Protein AF-A0A7Y2JMH1-F1 (afdb_monomer)

Mean predicted aligned error: 7.92 Å

pLDDT: mean 88.47, std 7.22, range [50.5, 95.81]

Radius of gyration: 20.97 Å; Cα contacts (8 Å, |Δi|>4): 16; chains: 1; bounding box: 47×31×55 Å

Solvent-accessible surface area (backbone atoms only — not comparable to full-atom values): 4749 Å² total; per-residue (Å²): 141,77,84,51,72,69,56,52,52,54,50,52,50,52,52,51,55,54,68,70,48,88,47,74,65,55,54,54,43,51,53,30,32,74,75,51,36,67,83,51,22,51,63,53,54,50,53,49,56,52,46,67,57,47,50,59,52,50,49,57,58,48,49,53,54,56,53,56,55,48,54,56,51,53,51,52,51,52,55,61,73,75,107

Foldseek 3Di:
DDDDPVRVVVVVVVVVVVVVPDDPLNVVLVVQCVPPNPVRRVVSVVVVVVCVVVVVVCVVVVVVVVVVVVVVVVVVVVVVVVD

Sequence (83 aa):
MTISTPDALLYAGALLILFLTPGPVWVALTARALSGGFNAAWPLALGVVVGDVLWPLLAILGVTWIVSTFAGFMTALRWVACL

Structure (mmCIF, N/CA/C/O backbone):
data_AF-A0A7Y2JMH1-F1
#
_entry.id   AF-A0A7Y2JMH1-F1
#
loop_
_atom_site.group_PDB
_atom_site.id
_atom_site.type_symbol
_atom_site.label_atom_id
_atom_site.label_alt_id
_atom_site.label_comp_id
_atom_site.label_asym_id
_atom_site.label_entity_id
_atom_site.label_seq_id
_atom_site.pdbx_PDB_ins_code
_atom_site.Cartn_x
_atom_site.Cartn_y
_atom_site.Cartn_z
_atom_site.occupancy
_atom_site.B_iso_or_equiv
_atom_site.auth_seq_id
_atom_site.auth_comp_id
_atom_site.auth_asym_id
_atom_site.auth_atom_id
_atom_site.pdbx_PDB_model_num
ATOM 1 N N . MET A 1 1 ? 4.875 -3.964 -21.892 1.00 50.50 1 MET A N 1
ATOM 2 C CA . MET A 1 1 ? 5.148 -4.640 -20.609 1.00 50.50 1 MET A CA 1
ATOM 3 C C . MET A 1 1 ? 3.815 -5.012 -19.991 1.00 50.50 1 MET A C 1
ATOM 5 O O . MET A 1 1 ? 3.138 -4.141 -19.468 1.00 50.50 1 MET A O 1
ATOM 9 N N . THR A 1 2 ? 3.394 -6.263 -20.136 1.00 74.88 2 THR A N 1
ATOM 10 C CA . THR A 1 2 ? 2.181 -6.791 -19.497 1.00 74.88 2 THR A CA 1
ATOM 11 C C . THR A 1 2 ? 2.614 -7.935 -18.598 1.00 74.88 2 THR A C 1
ATOM 13 O O . THR A 1 2 ? 3.379 -8.788 -19.044 1.00 74.88 2 THR A O 1
ATOM 16 N N . ILE A 1 3 ? 2.180 -7.925 -17.341 1.00 85.06 3 ILE A N 1
ATOM 17 C CA . ILE A 1 3 ? 2.501 -8.995 -16.393 1.00 85.06 3 ILE A CA 1
ATOM 18 C C . ILE A 1 3 ? 1.767 -10.272 -16.816 1.00 85.06 3 ILE A C 1
ATOM 20 O O . ILE A 1 3 ? 0.610 -10.193 -17.242 1.00 85.06 3 ILE A O 1
ATOM 24 N N . SER A 1 4 ? 2.415 -11.435 -16.726 1.00 92.88 4 SER A N 1
ATOM 25 C CA . SER A 1 4 ? 1.719 -12.705 -16.946 1.00 92.88 4 SER A CA 1
ATOM 26 C C . SER A 1 4 ? 0.926 -13.100 -15.690 1.00 92.88 4 SER A C 1
ATOM 28 O O . SER A 1 4 ? 1.224 -12.651 -14.581 1.00 92.88 4 SER A O 1
ATOM 30 N N . THR A 1 5 ? -0.113 -13.927 -15.836 1.00 92.75 5 THR A N 1
ATOM 31 C CA . THR A 1 5 ? -0.924 -14.384 -14.692 1.00 92.75 5 THR A CA 1
ATOM 32 C C . THR A 1 5 ? -0.092 -15.072 -13.595 1.00 92.75 5 THR A C 1
ATOM 34 O O . THR A 1 5 ? -0.328 -14.775 -12.423 1.00 92.75 5 THR A O 1
ATOM 37 N N . PRO A 1 6 ? 0.904 -15.928 -13.914 1.00 94.38 6 PRO A N 1
ATOM 38 C CA . PRO A 1 6 ? 1.815 -16.474 -12.907 1.00 94.38 6 PRO A CA 1
ATOM 39 C C . PRO A 1 6 ? 2.602 -15.399 -12.148 1.00 94.38 6 PRO A C 1
ATOM 41 O O . PRO A 1 6 ? 2.694 -15.471 -10.925 1.00 94.38 6 PRO 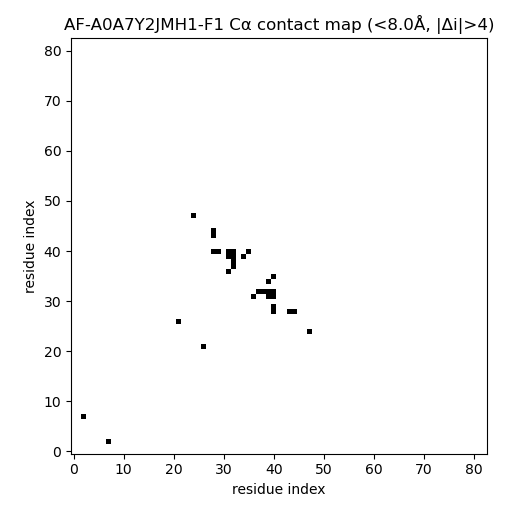A O 1
ATOM 44 N N . ASP A 1 7 ? 3.110 -14.377 -12.844 1.00 92.81 7 ASP A N 1
ATOM 45 C CA . ASP A 1 7 ? 3.860 -13.283 -12.211 1.00 92.81 7 ASP A CA 1
ATOM 46 C C . ASP A 1 7 ? 2.977 -12.507 -11.227 1.00 92.81 7 ASP A C 1
ATOM 48 O O . ASP A 1 7 ? 3.403 -12.179 -10.118 1.00 92.81 7 ASP A O 1
ATOM 52 N N . ALA A 1 8 ? 1.719 -12.261 -11.607 1.00 91.56 8 ALA A N 1
ATOM 53 C CA . ALA A 1 8 ? 0.741 -11.598 -10.750 1.00 91.56 8 ALA A CA 1
ATOM 54 C C . ALA A 1 8 ? 0.438 -12.414 -9.482 1.00 91.56 8 ALA A C 1
ATOM 56 O O . ALA A 1 8 ? 0.349 -11.848 -8.392 1.00 91.56 8 ALA A O 1
ATOM 57 N N . LEU A 1 9 ? 0.313 -13.740 -9.609 1.00 94.81 9 LEU A N 1
ATOM 58 C CA . LEU A 1 9 ? 0.079 -14.639 -8.476 1.00 94.81 9 LEU A CA 1
ATOM 59 C C . LEU A 1 9 ? 1.284 -14.703 -7.534 1.00 94.81 9 LEU A C 1
ATOM 61 O O . LEU A 1 9 ? 1.104 -14.637 -6.319 1.00 94.81 9 LEU A O 1
ATOM 65 N N . LEU A 1 10 ? 2.502 -14.788 -8.076 1.00 95.06 10 LEU A N 1
ATOM 66 C CA . LEU A 1 10 ? 3.729 -14.756 -7.277 1.00 95.06 10 LEU A CA 1
ATOM 67 C C . LEU A 1 10 ? 3.860 -13.433 -6.515 1.00 95.06 10 LEU A C 1
ATOM 69 O O . LEU A 1 10 ? 4.171 -13.436 -5.324 1.00 95.06 10 LEU A O 1
ATOM 73 N N . TYR A 1 11 ? 3.563 -12.312 -7.175 1.00 91.12 11 TYR A N 1
ATOM 74 C CA . TYR A 1 11 ? 3.568 -10.996 -6.545 1.00 91.12 11 TYR A CA 1
ATOM 75 C C . TYR A 1 11 ? 2.514 -10.877 -5.433 1.00 91.12 11 TYR A C 1
ATOM 77 O O . TYR A 1 11 ? 2.838 -10.463 -4.320 1.00 91.12 11 TYR A O 1
ATOM 85 N N . ALA A 1 12 ? 1.273 -11.299 -5.692 1.00 92.06 12 ALA A N 1
ATOM 86 C CA . ALA A 1 12 ? 0.212 -11.305 -4.684 1.00 92.06 12 ALA A CA 1
ATOM 87 C C . ALA A 1 12 ? 0.560 -12.207 -3.486 1.00 92.06 12 ALA A C 1
ATOM 89 O O . ALA A 1 12 ? 0.339 -11.823 -2.337 1.00 92.06 12 ALA A O 1
ATOM 90 N N . GLY A 1 13 ? 1.161 -13.375 -3.738 1.00 95.00 13 GLY A N 1
ATOM 91 C CA . GLY A 1 13 ? 1.662 -14.266 -2.692 1.00 95.00 13 GLY A CA 1
ATOM 92 C C . GLY A 1 13 ? 2.759 -13.618 -1.843 1.00 95.00 13 GLY A C 1
ATOM 93 O O . GLY A 1 13 ? 2.712 -13.695 -0.616 1.00 95.00 13 GLY A O 1
ATOM 94 N N . ALA A 1 14 ? 3.705 -12.916 -2.470 1.00 93.19 14 ALA A N 1
ATOM 95 C CA . ALA A 1 14 ? 4.744 -12.175 -1.757 1.00 93.19 14 ALA A CA 1
ATOM 96 C C . ALA A 1 14 ? 4.159 -11.052 -0.882 1.00 93.19 14 ALA A C 1
ATOM 98 O O . ALA A 1 14 ? 4.567 -10.906 0.271 1.00 93.19 14 ALA A O 1
ATOM 99 N N . LEU A 1 15 ? 3.168 -10.306 -1.386 1.00 90.06 15 LEU A N 1
ATOM 100 C CA . LEU A 1 15 ? 2.458 -9.290 -0.600 1.00 90.06 15 LEU A CA 1
ATOM 101 C C . LEU A 1 15 ? 1.709 -9.893 0.593 1.00 90.06 15 LEU A C 1
ATOM 103 O O . LEU A 1 15 ? 1.704 -9.306 1.672 1.00 90.06 15 LEU A O 1
ATOM 107 N N . LEU A 1 16 ? 1.112 -11.075 0.430 1.00 90.62 16 LEU A N 1
ATOM 108 C CA . LEU A 1 16 ? 0.446 -11.776 1.525 1.00 90.62 16 LEU A CA 1
ATOM 109 C C . LEU A 1 16 ? 1.440 -12.197 2.617 1.00 90.62 16 LEU A C 1
ATOM 111 O O . LEU A 1 16 ? 1.176 -11.990 3.799 1.00 90.62 16 LEU A O 1
ATOM 115 N N . ILE A 1 17 ? 2.604 -12.729 2.239 1.00 93.56 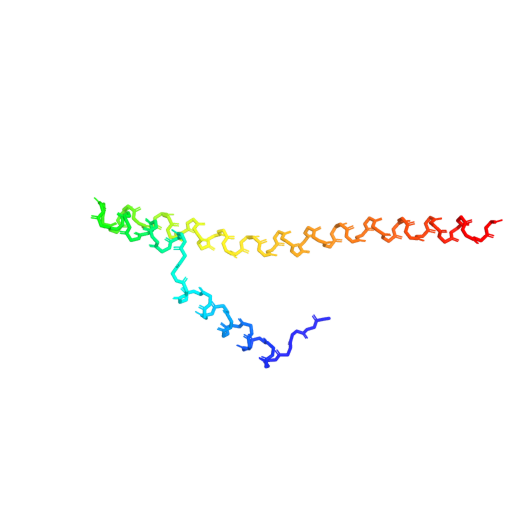17 ILE A N 1
ATOM 116 C CA . ILE A 1 17 ? 3.672 -13.067 3.195 1.00 93.56 17 ILE A CA 1
ATOM 117 C C . ILE A 1 17 ? 4.173 -11.806 3.915 1.00 93.56 17 ILE A C 1
ATOM 119 O O . ILE A 1 17 ? 4.353 -11.816 5.135 1.00 93.56 17 ILE A O 1
ATOM 123 N N . LEU A 1 18 ? 4.355 -10.706 3.181 1.00 89.12 18 LEU A N 1
ATOM 124 C CA . LEU A 1 18 ? 4.739 -9.418 3.757 1.00 89.12 18 LEU A CA 1
ATOM 125 C C . LEU A 1 18 ? 3.699 -8.932 4.775 1.00 89.12 18 LEU A C 1
ATOM 127 O O . LEU A 1 18 ? 4.071 -8.526 5.872 1.00 89.12 18 LEU A O 1
ATOM 131 N N . PHE A 1 19 ? 2.410 -9.031 4.448 1.00 86.19 19 PHE A N 1
ATOM 132 C CA . PHE A 1 19 ? 1.319 -8.660 5.351 1.00 86.19 19 PHE A CA 1
ATOM 133 C C . PHE A 1 19 ? 1.304 -9.492 6.642 1.00 86.19 19 PHE A 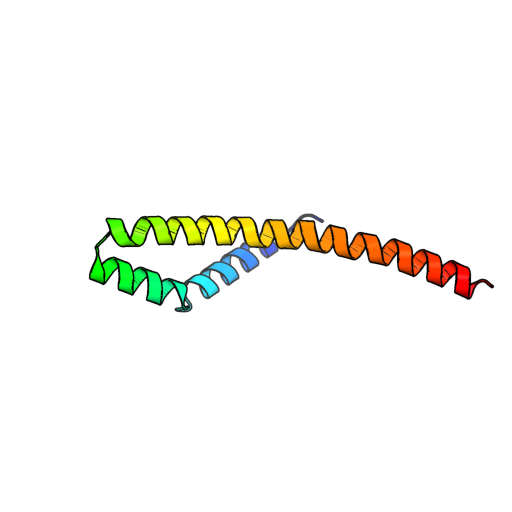C 1
ATOM 135 O O . PHE A 1 19 ? 1.031 -8.953 7.717 1.00 86.19 19 PHE A O 1
ATOM 142 N N . LEU A 1 20 ? 1.610 -10.790 6.545 1.00 89.56 20 LEU A N 1
ATOM 143 C CA . LEU A 1 20 ? 1.702 -11.692 7.698 1.00 89.56 20 LEU A CA 1
ATOM 144 C C . LEU A 1 20 ? 2.914 -11.407 8.592 1.00 89.56 20 LEU A C 1
ATOM 146 O O . LEU A 1 20 ? 2.931 -11.835 9.745 1.00 89.56 20 LEU A O 1
ATOM 150 N N . THR A 1 21 ? 3.926 -10.704 8.084 1.00 92.00 21 THR A N 1
ATOM 151 C CA . THR A 1 21 ? 5.121 -10.372 8.858 1.00 92.00 21 THR A CA 1
ATOM 152 C C . THR A 1 21 ? 4.802 -9.180 9.769 1.00 92.00 21 THR A C 1
ATOM 154 O O . THR A 1 21 ? 4.548 -8.083 9.264 1.00 92.00 21 THR A O 1
ATOM 157 N N . PRO A 1 22 ? 4.786 -9.348 11.108 1.00 86.56 22 PRO A N 1
ATOM 158 C CA .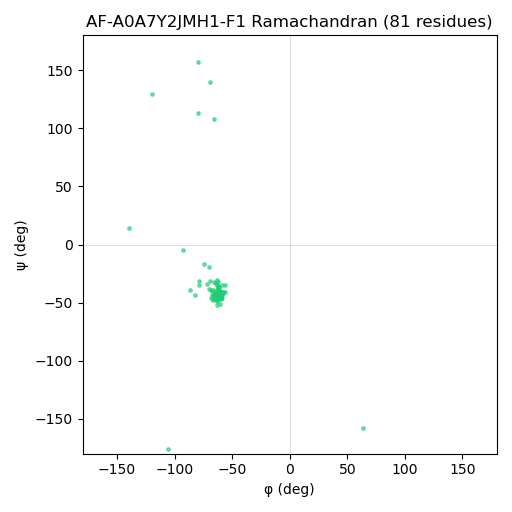 PRO A 1 22 ? 4.344 -8.295 12.014 1.00 86.56 22 PRO A CA 1
ATOM 159 C C . PRO A 1 22 ? 5.311 -7.107 11.966 1.00 86.56 22 PRO A C 1
ATOM 161 O O . PRO A 1 22 ? 6.438 -7.173 12.453 1.00 86.56 22 PRO A O 1
ATOM 164 N N . GLY A 1 23 ? 4.853 -6.014 11.355 1.00 89.69 23 GLY A N 1
ATOM 165 C CA . GLY A 1 23 ? 5.598 -4.766 11.215 1.00 89.69 23 GLY A CA 1
ATOM 166 C C . GLY A 1 23 ? 5.110 -3.646 12.147 1.00 89.69 23 GLY A C 1
ATOM 167 O O . GLY A 1 23 ? 4.179 -3.832 12.934 1.00 89.69 23 GLY A O 1
ATOM 168 N N . PRO A 1 24 ? 5.677 -2.432 12.025 1.00 91.69 24 PRO A N 1
ATOM 169 C CA . PRO A 1 24 ? 5.306 -1.277 12.851 1.00 91.69 24 PRO A CA 1
ATOM 170 C C . PRO A 1 24 ? 3.812 -0.920 12.790 1.00 91.69 24 PRO A C 1
ATOM 172 O O . PRO A 1 24 ? 3.220 -0.517 13.790 1.00 91.69 24 PRO A O 1
ATOM 175 N N . VAL A 1 25 ? 3.183 -1.110 11.625 1.00 91.62 25 VAL A N 1
ATOM 176 C CA . VAL A 1 25 ? 1.758 -0.823 11.404 1.00 91.62 25 VAL A CA 1
ATOM 177 C C . VAL A 1 25 ? 0.856 -1.739 12.233 1.00 91.62 25 VAL A C 1
ATOM 179 O O . VAL A 1 25 ? -0.098 -1.261 12.847 1.00 91.62 25 VAL A O 1
ATOM 182 N N . TRP A 1 26 ? 1.182 -3.034 12.310 1.00 91.94 26 TRP A N 1
ATOM 183 C CA . TRP A 1 26 ? 0.462 -3.999 13.146 1.00 91.94 26 TRP A CA 1
ATOM 184 C C . TRP A 1 26 ? 0.484 -3.573 14.612 1.00 91.94 26 TRP A C 1
ATOM 186 O O . TRP A 1 26 ? -0.558 -3.550 15.270 1.00 91.94 26 TRP A O 1
ATOM 196 N N . VAL A 1 27 ? 1.658 -3.177 15.109 1.00 93.56 27 VAL A N 1
ATOM 197 C CA . VAL A 1 27 ? 1.829 -2.715 16.493 1.00 93.56 27 VAL A CA 1
ATOM 198 C C . VAL A 1 27 ? 0.998 -1.456 16.749 1.00 93.56 27 VAL A C 1
ATOM 200 O O . VAL A 1 27 ? 0.260 -1.398 17.732 1.00 93.56 27 VAL A O 1
ATOM 203 N N . ALA A 1 28 ? 1.046 -0.477 15.843 1.00 93.56 28 ALA A N 1
ATOM 204 C CA . ALA A 1 28 ? 0.305 0.775 15.979 1.00 93.56 28 ALA A CA 1
ATOM 205 C C . ALA A 1 28 ? -1.222 0.579 15.954 1.00 93.56 28 ALA A C 1
ATOM 207 O O . ALA A 1 28 ? -1.937 1.178 16.763 1.00 93.56 28 ALA A O 1
ATOM 208 N N . LEU A 1 29 ? -1.728 -0.268 15.051 1.00 93.81 29 LEU A N 1
ATOM 209 C CA . LEU A 1 29 ? -3.154 -0.593 14.966 1.00 93.81 29 LEU A CA 1
ATOM 210 C C . LEU A 1 29 ? -3.631 -1.356 16.197 1.00 93.81 29 LEU A C 1
ATOM 212 O O . LEU A 1 29 ? -4.664 -1.002 16.761 1.00 93.81 29 LEU A O 1
ATOM 216 N N . THR A 1 30 ? -2.859 -2.349 16.642 1.00 93.50 30 THR A N 1
ATOM 217 C CA . THR A 1 30 ? -3.186 -3.136 17.837 1.00 93.50 30 THR A CA 1
ATOM 218 C C . THR A 1 30 ? -3.216 -2.241 19.072 1.00 93.50 30 THR A C 1
ATOM 220 O O . THR A 1 30 ? -4.196 -2.255 19.812 1.00 93.50 30 THR A O 1
ATOM 223 N N . ALA A 1 31 ? -2.208 -1.383 19.259 1.00 95.00 31 ALA A N 1
ATOM 224 C CA . ALA A 1 31 ? -2.170 -0.437 20.371 1.00 95.00 31 ALA A CA 1
ATOM 225 C C . ALA A 1 31 ? -3.378 0.518 20.358 1.00 95.00 31 ALA A C 1
ATOM 227 O O . ALA A 1 31 ? -4.053 0.671 21.375 1.00 95.00 31 ALA A O 1
ATOM 228 N N . ARG A 1 32 ? -3.716 1.112 19.203 1.00 94.25 32 ARG A N 1
ATOM 229 C CA . ARG A 1 32 ? -4.880 2.016 19.091 1.00 94.25 32 ARG A CA 1
ATOM 230 C C . ARG A 1 32 ? -6.210 1.301 19.295 1.00 94.25 32 ARG A C 1
ATOM 232 O O . ARG A 1 32 ? -7.094 1.869 19.934 1.00 94.25 32 ARG A O 1
ATOM 239 N N . ALA A 1 33 ? -6.351 0.081 18.785 1.00 94.19 33 ALA A N 1
ATOM 240 C CA . ALA A 1 33 ? -7.547 -0.727 18.988 1.00 94.19 33 ALA A CA 1
ATOM 241 C C . ALA A 1 33 ? -7.738 -1.081 20.470 1.00 94.19 33 ALA A C 1
ATOM 243 O O . ALA A 1 33 ? -8.855 -0.998 20.974 1.00 94.19 33 ALA A O 1
ATOM 244 N N . LEU A 1 34 ? -6.654 -1.405 21.180 1.00 95.38 34 LEU A N 1
ATOM 245 C CA . LEU A 1 34 ? -6.693 -1.685 22.615 1.00 95.38 34 LEU A CA 1
ATOM 246 C C . LEU A 1 34 ? -7.007 -0.432 23.448 1.00 95.38 34 LEU A C 1
ATOM 248 O O . LEU A 1 34 ? -7.761 -0.523 24.411 1.00 95.38 34 LEU A O 1
ATOM 252 N N . SER A 1 35 ? -6.466 0.738 23.087 1.00 92.19 35 SER A N 1
ATOM 253 C CA . SER A 1 35 ? -6.683 1.976 23.853 1.00 92.19 35 SER A CA 1
ATOM 254 C C . SER A 1 35 ? -8.033 2.652 23.600 1.00 92.19 35 SER A C 1
ATOM 256 O O . SER A 1 35 ? -8.574 3.270 24.511 1.00 92.19 35 SER A O 1
ATOM 258 N N . GLY A 1 36 ? -8.565 2.593 22.376 1.00 88.50 36 GLY A N 1
ATOM 259 C CA . GLY A 1 36 ? -9.746 3.377 21.984 1.00 88.50 36 GLY A CA 1
ATOM 260 C C . GLY A 1 36 ? -10.756 2.629 21.116 1.00 88.50 36 GLY A C 1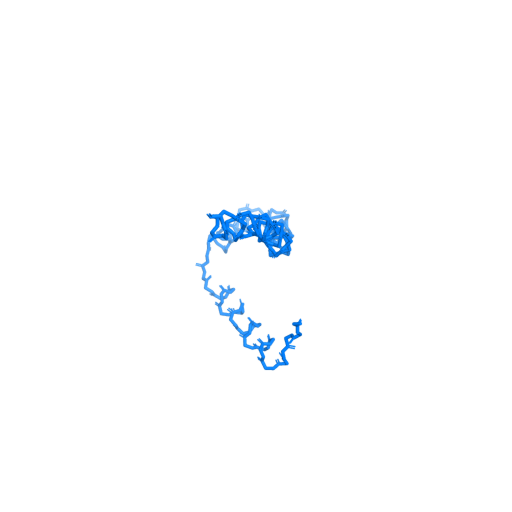
ATOM 261 O O . GLY A 1 36 ? -11.623 3.255 20.500 1.00 88.50 36 GLY A O 1
ATOM 262 N N . GLY A 1 37 ? -10.647 1.301 21.038 1.00 92.44 37 GLY A N 1
ATOM 263 C CA . GLY A 1 37 ? -11.538 0.458 20.249 1.00 92.44 37 GLY A CA 1
ATOM 264 C C . GLY A 1 37 ? -11.455 0.729 18.745 1.00 92.44 37 GLY A C 1
ATOM 265 O O . GLY A 1 37 ? -10.482 1.274 18.218 1.00 92.44 37 GLY A O 1
ATOM 266 N N . PHE A 1 38 ? -12.521 0.360 18.034 1.00 89.19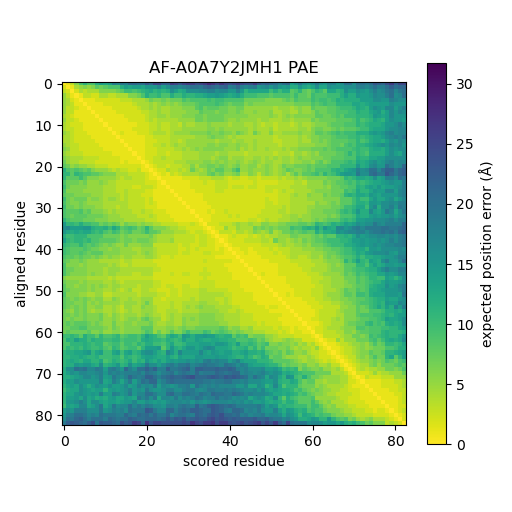 38 PHE A N 1
ATOM 267 C CA . PHE A 1 38 ? -12.591 0.497 16.578 1.00 89.19 38 PHE A CA 1
ATOM 268 C C . PHE A 1 38 ? -12.480 1.957 16.115 1.00 89.19 38 PHE A C 1
ATOM 270 O O . PHE A 1 38 ? -11.753 2.240 15.166 1.00 89.19 38 PHE A O 1
ATOM 277 N N . ASN A 1 39 ? -13.129 2.889 16.824 1.00 91.62 39 ASN A N 1
ATOM 278 C CA . ASN A 1 39 ? -13.143 4.318 16.487 1.00 91.62 39 ASN A CA 1
ATOM 27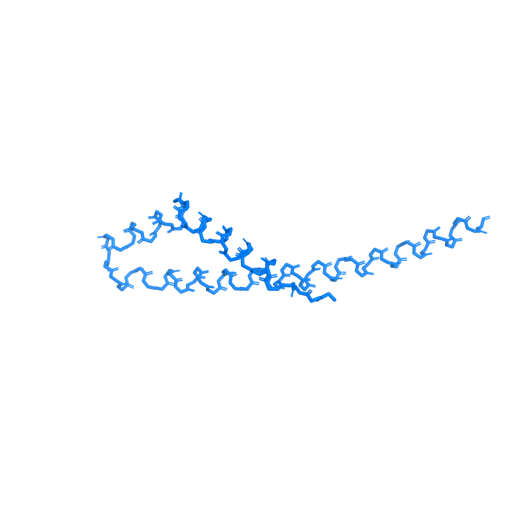9 C C . ASN A 1 39 ? -11.740 4.938 16.448 1.00 91.62 39 ASN A C 1
ATOM 281 O O . ASN A 1 39 ? -11.464 5.788 15.604 1.00 91.62 39 ASN A O 1
ATOM 285 N N . ALA A 1 40 ? -10.839 4.484 17.321 1.00 89.25 40 ALA A N 1
ATOM 286 C CA . ALA A 1 40 ? -9.455 4.936 17.318 1.00 89.25 40 ALA A CA 1
ATOM 287 C C . ALA A 1 40 ? -8.609 4.256 16.232 1.00 89.25 40 ALA A C 1
ATOM 289 O O . ALA A 1 40 ? -7.673 4.880 15.728 1.00 89.25 40 ALA A O 1
ATOM 290 N N . ALA A 1 41 ? -8.903 3.006 15.868 1.00 92.81 41 ALA A N 1
ATOM 291 C CA . ALA A 1 41 ? -8.095 2.217 14.937 1.00 92.81 41 ALA A CA 1
ATOM 292 C C . ALA A 1 41 ? -8.453 2.438 13.455 1.00 92.81 41 ALA A C 1
ATOM 294 O O . ALA A 1 41 ? -7.550 2.524 12.621 1.00 92.81 41 ALA A O 1
ATOM 295 N N . TRP A 1 42 ? -9.738 2.579 13.109 1.00 93.44 42 TRP A N 1
ATOM 296 C CA . TRP A 1 42 ? -10.175 2.634 11.705 1.00 93.44 42 TRP A CA 1
ATOM 297 C C . TRP A 1 42 ? -9.601 3.808 10.888 1.00 93.44 42 TRP A C 1
ATOM 299 O O . TRP A 1 42 ? -9.244 3.572 9.732 1.00 93.44 42 TRP A O 1
ATOM 309 N N . PRO A 1 43 ? -9.397 5.034 11.429 1.00 94.62 43 PRO A N 1
ATOM 310 C CA . PRO A 1 43 ? -8.820 6.118 10.639 1.00 94.62 43 PRO A CA 1
ATOM 311 C C . PRO A 1 43 ? -7.345 5.849 10.318 1.00 94.62 43 PRO A C 1
ATOM 313 O O . PRO A 1 43 ? -6.867 6.235 9.255 1.00 94.62 43 PRO A O 1
ATOM 316 N N . LEU A 1 44 ? -6.623 5.156 11.215 1.00 93.00 44 LEU A N 1
ATOM 317 C CA . LEU A 1 44 ? -5.246 4.729 10.948 1.00 93.00 44 LEU A CA 1
ATOM 318 C C . LEU A 1 44 ? -5.211 3.691 9.838 1.00 93.00 44 LEU A C 1
ATOM 320 O O . LEU A 1 44 ? -4.406 3.816 8.923 1.00 93.00 44 LEU A O 1
ATOM 324 N N . ALA A 1 45 ? -6.083 2.685 9.926 1.00 93.62 45 ALA A N 1
ATOM 325 C CA . ALA A 1 45 ? -6.150 1.620 8.936 1.00 93.62 45 ALA A CA 1
ATOM 326 C C . ALA A 1 45 ? -6.430 2.191 7.540 1.00 93.62 45 ALA A C 1
ATOM 328 O O . ALA A 1 45 ? -5.753 1.824 6.585 1.00 93.62 45 ALA A O 1
ATOM 329 N N . LEU A 1 46 ? -7.351 3.154 7.428 1.00 95.25 46 LEU A N 1
ATOM 330 C CA . LEU A 1 46 ? -7.595 3.842 6.160 1.00 95.25 46 LEU A CA 1
ATOM 331 C C . LEU A 1 46 ? -6.386 4.634 5.669 1.00 95.25 46 LEU A C 1
ATOM 333 O O . LEU A 1 46 ? -6.056 4.548 4.490 1.00 95.25 46 LEU A O 1
ATOM 337 N N . GLY A 1 47 ? -5.710 5.376 6.551 1.00 94.94 47 GLY A N 1
ATOM 338 C CA . GLY A 1 47 ? -4.497 6.107 6.181 1.00 94.94 47 GLY A CA 1
ATOM 339 C C . GLY A 1 47 ? -3.403 5.187 5.632 1.00 94.94 47 GLY A C 1
ATOM 340 O O . GLY A 1 47 ? -2.774 5.516 4.629 1.00 94.94 47 GLY A O 1
ATOM 341 N N . VAL A 1 48 ? -3.227 4.012 6.244 1.00 93.81 48 VAL A N 1
ATOM 342 C CA . VAL A 1 48 ? -2.287 2.981 5.783 1.00 93.81 48 VAL A CA 1
ATOM 343 C C . VAL A 1 48 ? -2.685 2.462 4.405 1.00 93.81 48 VAL A C 1
ATOM 345 O O . VAL A 1 48 ? -1.866 2.513 3.499 1.00 93.81 48 VAL A O 1
ATOM 348 N N . VAL A 1 49 ? -3.940 2.039 4.217 1.00 92.50 49 VAL A N 1
ATOM 349 C CA . VAL A 1 49 ? -4.415 1.499 2.929 1.00 92.50 49 VAL A CA 1
ATOM 350 C C . VAL A 1 49 ? -4.250 2.521 1.803 1.00 92.50 49 VAL A C 1
ATOM 352 O O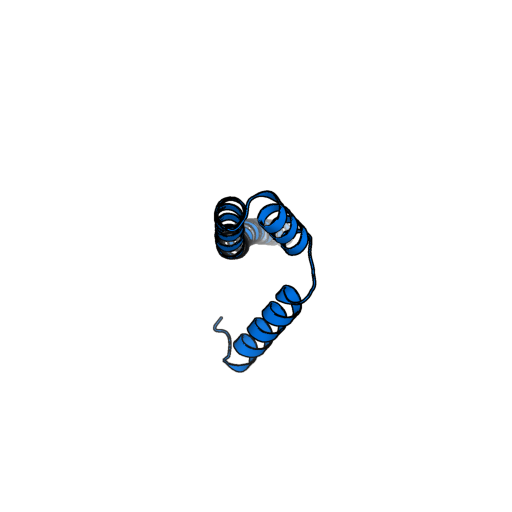 . VAL A 1 49 ? -3.797 2.181 0.712 1.00 92.50 49 VAL A O 1
ATOM 355 N N . VAL A 1 50 ? -4.585 3.787 2.061 1.00 95.81 50 VAL A N 1
ATOM 356 C CA . VAL A 1 50 ? -4.389 4.866 1.085 1.00 95.81 50 VAL A CA 1
ATOM 357 C C . VAL A 1 50 ? -2.900 5.057 0.781 1.00 95.81 50 VAL A C 1
ATOM 359 O O . VAL A 1 50 ? -2.532 5.180 -0.386 1.00 95.81 50 VAL A O 1
ATOM 362 N N . GLY A 1 51 ? -2.040 5.038 1.802 1.00 93.12 51 GLY A N 1
ATOM 363 C CA . GLY A 1 51 ? -0.588 5.101 1.634 1.00 93.12 51 GLY A CA 1
ATOM 364 C C . GLY A 1 51 ? -0.029 3.946 0.799 1.00 93.12 51 GLY A C 1
ATOM 365 O O . GLY A 1 51 ? 0.737 4.193 -0.132 1.00 93.12 51 GLY A O 1
ATOM 366 N N . ASP A 1 52 ? -0.467 2.715 1.069 1.00 91.06 52 ASP A N 1
ATOM 367 C CA . ASP A 1 52 ? -0.034 1.500 0.367 1.00 91.06 52 ASP A CA 1
ATOM 368 C C . ASP A 1 52 ? -0.403 1.516 -1.121 1.00 91.06 52 ASP A C 1
ATOM 370 O O . ASP A 1 52 ? 0.329 0.968 -1.943 1.00 91.06 52 ASP A O 1
ATOM 374 N N . VAL A 1 53 ? -1.506 2.171 -1.496 1.00 90.81 53 VAL A N 1
ATOM 375 C CA . VAL A 1 53 ? -1.905 2.335 -2.904 1.00 90.81 53 VAL A CA 1
ATOM 376 C C . VAL A 1 53 ? -1.162 3.495 -3.567 1.00 90.81 53 VAL A C 1
ATOM 378 O O . VAL A 1 53 ? -0.701 3.371 -4.704 1.00 90.81 53 VAL A O 1
ATOM 381 N N . LEU A 1 54 ? -1.039 4.633 -2.880 1.00 94.19 54 LEU A N 1
ATOM 382 C CA . LEU A 1 54 ? -0.413 5.829 -3.447 1.00 94.19 54 LEU A CA 1
ATOM 383 C C . LEU A 1 54 ? 1.097 5.668 -3.624 1.00 94.19 54 LEU A C 1
ATOM 385 O O . LEU A 1 54 ? 1.646 6.144 -4.618 1.00 94.19 54 LEU A O 1
ATOM 389 N N . TRP A 1 55 ? 1.776 5.004 -2.691 1.00 89.94 55 TRP A N 1
ATOM 390 C CA . TRP A 1 55 ? 3.233 4.902 -2.702 1.00 89.94 55 TRP A CA 1
ATOM 391 C C . TRP A 1 55 ? 3.792 4.207 -3.960 1.00 89.94 55 TRP A C 1
ATOM 393 O O . TRP A 1 55 ? 4.627 4.816 -4.635 1.00 89.94 55 TRP A O 1
ATOM 403 N N . PRO A 1 56 ? 3.328 3.007 -4.366 1.00 88.56 56 PRO A N 1
ATOM 404 C CA . PRO A 1 56 ? 3.788 2.362 -5.596 1.00 88.56 56 PRO A CA 1
ATOM 405 C C . PRO A 1 56 ? 3.454 3.170 -6.853 1.00 88.56 56 PRO A C 1
ATOM 407 O O . PRO A 1 56 ? 4.256 3.202 -7.785 1.00 88.56 56 PRO A O 1
ATOM 410 N N . LEU A 1 57 ? 2.303 3.853 -6.884 1.00 88.56 57 LEU A N 1
ATOM 411 C CA . LEU A 1 57 ? 1.923 4.714 -8.009 1.00 88.56 57 LEU A CA 1
ATOM 412 C C . LEU A 1 57 ? 2.902 5.878 -8.165 1.00 88.56 57 LEU A C 1
ATOM 414 O O . LEU A 1 57 ? 3.412 6.114 -9.261 1.00 88.56 57 LEU A O 1
ATOM 418 N N . LEU A 1 58 ? 3.208 6.568 -7.065 1.00 90.12 58 LEU A N 1
ATOM 419 C CA . LEU A 1 58 ? 4.200 7.640 -7.054 1.00 90.12 58 LEU A CA 1
ATOM 420 C C . LEU A 1 58 ? 5.591 7.122 -7.425 1.00 90.12 58 LEU A C 1
ATOM 422 O O . LEU A 1 58 ? 6.293 7.783 -8.186 1.00 90.12 58 LEU A O 1
ATOM 426 N N . ALA A 1 59 ? 5.977 5.936 -6.951 1.00 88.38 59 ALA A N 1
ATOM 427 C CA . ALA A 1 59 ? 7.254 5.326 -7.299 1.00 88.38 59 ALA A CA 1
ATOM 428 C C . ALA A 1 59 ? 7.353 5.022 -8.804 1.00 88.38 59 ALA A C 1
ATOM 430 O O . ALA A 1 59 ? 8.333 5.401 -9.439 1.00 88.38 59 ALA A O 1
ATOM 431 N N . ILE A 1 60 ? 6.337 4.398 -9.407 1.00 85.38 60 ILE A N 1
ATOM 432 C CA . ILE A 1 60 ? 6.354 4.039 -10.835 1.00 85.38 60 ILE A CA 1
ATOM 433 C C . ILE A 1 60 ? 6.342 5.295 -11.720 1.00 85.38 60 ILE A C 1
ATOM 435 O O . ILE A 1 60 ? 7.146 5.414 -12.652 1.00 85.38 60 ILE A O 1
ATOM 439 N N . LEU A 1 61 ? 5.463 6.255 -11.421 1.00 85.12 61 LEU A N 1
ATOM 440 C CA . LEU A 1 61 ? 5.368 7.503 -12.183 1.00 85.12 61 LEU A CA 1
ATOM 441 C C . LEU A 1 61 ? 6.619 8.378 -11.991 1.00 85.12 61 LEU A C 1
ATOM 443 O O . LEU A 1 61 ? 7.137 8.940 -12.957 1.00 85.12 61 LEU A O 1
ATOM 447 N N . GLY A 1 62 ? 7.148 8.443 -10.769 1.00 85.88 62 GLY A N 1
ATOM 448 C CA . GLY A 1 62 ? 8.351 9.202 -10.431 1.00 85.88 62 GLY A CA 1
ATOM 449 C C . GLY A 1 62 ? 9.621 8.622 -11.054 1.00 85.88 62 GLY A C 1
ATOM 450 O O . GLY A 1 62 ? 10.399 9.359 -11.658 1.00 85.88 62 GLY A O 1
ATOM 451 N N . VAL A 1 63 ? 9.825 7.303 -10.985 1.00 81.50 63 VAL A N 1
ATOM 452 C CA . VAL A 1 63 ? 10.989 6.641 -11.604 1.00 81.50 63 VAL A CA 1
ATOM 453 C C . VAL A 1 63 ? 10.973 6.816 -13.122 1.00 81.50 63 VAL A C 1
ATOM 455 O O . VAL A 1 63 ? 12.022 7.060 -13.713 1.00 81.50 63 VAL A O 1
ATOM 458 N N . THR A 1 64 ? 9.798 6.786 -13.755 1.00 79.31 64 THR A N 1
ATOM 459 C CA . THR A 1 64 ? 9.670 7.068 -15.195 1.00 79.31 64 THR A CA 1
ATOM 460 C C . THR A 1 64 ? 10.182 8.469 -15.543 1.00 79.31 64 THR A C 1
ATOM 462 O O . THR A 1 64 ? 10.935 8.636 -16.505 1.00 79.31 64 THR A O 1
ATOM 465 N N . TRP A 1 65 ? 9.840 9.474 -14.730 1.00 81.06 65 TRP A N 1
ATOM 466 C CA . TRP A 1 65 ? 10.350 10.834 -14.903 1.00 81.06 65 TRP A CA 1
ATOM 467 C C . TRP A 1 65 ? 11.874 10.907 -14.718 1.00 81.06 65 TRP A C 1
ATOM 469 O O . TRP A 1 65 ? 12.566 11.480 -15.561 1.00 81.06 65 TRP A O 1
ATOM 479 N N . ILE A 1 66 ? 12.423 10.251 -13.691 1.00 77.56 66 ILE A N 1
ATOM 480 C CA . ILE A 1 66 ? 13.877 10.204 -13.450 1.00 77.56 66 ILE A CA 1
ATOM 481 C C . ILE A 1 66 ? 14.613 9.551 -14.632 1.00 77.56 66 ILE A C 1
ATOM 483 O O . ILE A 1 66 ? 15.607 10.081 -15.124 1.00 77.56 66 ILE A O 1
ATOM 487 N N . VAL A 1 67 ? 14.121 8.424 -15.146 1.00 77.81 67 VAL A N 1
ATOM 488 C CA . VAL A 1 67 ? 14.748 7.739 -16.289 1.00 77.81 67 VAL A CA 1
ATOM 489 C C . VAL A 1 67 ? 14.698 8.601 -17.558 1.00 77.81 67 VAL A C 1
ATOM 491 O O . VAL A 1 67 ? 15.651 8.595 -18.341 1.00 77.81 67 VAL A O 1
ATOM 494 N N . SER A 1 68 ? 13.646 9.406 -17.744 1.00 77.81 68 SER A N 1
ATOM 495 C CA . SER A 1 68 ? 13.553 10.312 -18.897 1.00 77.81 68 SER A CA 1
ATOM 496 C C . SER A 1 68 ? 14.666 11.372 -18.929 1.00 77.81 68 SER A C 1
ATOM 498 O O . SER A 1 68 ? 15.157 11.699 -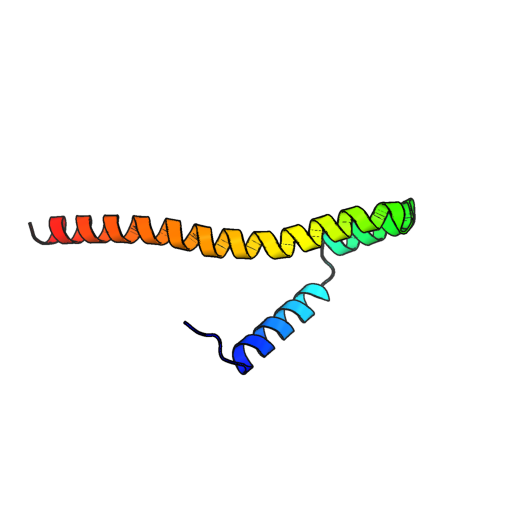20.010 1.00 77.81 68 SER A O 1
ATOM 500 N N . THR A 1 69 ? 15.149 11.840 -17.768 1.00 78.75 69 THR A N 1
ATOM 501 C CA . THR A 1 69 ? 16.268 12.800 -17.721 1.00 78.75 69 THR A CA 1
ATOM 502 C C . THR A 1 69 ? 17.605 12.147 -18.100 1.00 78.75 69 THR A C 1
ATOM 504 O O . THR A 1 69 ? 18.431 12.741 -18.797 1.00 78.75 69 THR A O 1
ATOM 507 N N . PHE A 1 70 ? 17.790 10.866 -17.756 1.00 77.88 70 PHE A N 1
ATOM 508 C CA . PHE A 1 70 ? 18.985 10.096 -18.120 1.00 77.88 70 PHE A CA 1
ATOM 509 C C . PHE A 1 70 ? 19.109 9.860 -19.630 1.00 77.88 70 PHE A C 1
ATOM 511 O O . PHE A 1 70 ? 20.223 9.844 -20.155 1.00 77.88 70 PHE A O 1
ATOM 518 N N . ALA A 1 71 ? 17.994 9.728 -20.352 1.00 79.38 71 ALA A N 1
ATOM 519 C CA . ALA A 1 71 ? 18.014 9.597 -21.810 1.00 79.38 71 ALA A CA 1
ATOM 520 C C . ALA A 1 71 ? 18.610 10.842 -22.498 1.00 79.38 71 ALA A C 1
ATOM 522 O O . ALA A 1 71 ? 19.417 10.719 -23.426 1.00 79.38 71 ALA A O 1
ATOM 523 N N . GLY A 1 72 ? 18.268 12.039 -22.009 1.00 80.81 72 GLY A N 1
ATOM 524 C CA . GLY A 1 72 ? 18.858 13.294 -22.482 1.00 80.81 72 GLY A CA 1
ATOM 525 C C . GLY A 1 72 ? 20.363 13.356 -22.208 1.00 80.81 72 GLY A C 1
ATOM 526 O O . GLY A 1 72 ? 21.145 13.670 -23.106 1.00 80.81 72 GLY A O 1
ATOM 527 N N . PHE A 1 73 ? 20.777 12.958 -21.003 1.00 82.31 73 PHE A N 1
ATOM 528 C CA . PHE A 1 73 ? 22.189 12.908 -20.615 1.00 82.31 73 PHE A CA 1
ATOM 529 C C . PHE A 1 73 ? 23.009 11.924 -21.468 1.00 82.31 73 PHE A C 1
ATOM 531 O O . PHE A 1 73 ? 24.072 12.283 -21.971 1.00 82.31 73 PHE A O 1
ATOM 538 N N . MET A 1 74 ? 22.493 10.715 -21.714 1.00 83.69 74 MET A N 1
ATOM 539 C CA . MET A 1 74 ? 23.151 9.728 -22.584 1.00 83.69 74 MET A CA 1
ATOM 540 C C . MET A 1 74 ? 23.250 10.200 -24.035 1.00 83.69 74 MET A C 1
ATOM 542 O O . MET A 1 74 ? 24.239 9.919 -24.712 1.00 83.69 74 MET A O 1
ATOM 546 N N . THR A 1 75 ? 22.254 10.949 -24.512 1.00 86.19 75 THR A N 1
ATOM 547 C CA . THR A 1 75 ? 22.305 11.553 -25.848 1.00 86.19 75 THR A CA 1
ATOM 548 C C . THR A 1 75 ? 23.411 12.603 -25.924 1.00 86.19 75 THR A C 1
ATOM 550 O O . THR A 1 75 ? 24.204 12.573 -26.861 1.00 86.19 75 THR A O 1
ATOM 553 N N . ALA A 1 76 ? 23.522 13.484 -24.926 1.00 87.12 76 ALA A N 1
ATOM 554 C CA . ALA A 1 76 ? 24.598 14.472 -24.856 1.00 87.12 76 ALA A CA 1
ATOM 555 C C . ALA A 1 76 ? 25.990 13.813 -24.814 1.00 87.12 76 ALA A C 1
ATOM 557 O O . ALA A 1 76 ? 26.868 14.188 -25.587 1.00 87.12 76 ALA A O 1
ATOM 558 N N . LEU A 1 77 ? 26.168 12.777 -23.987 1.00 86.31 77 LEU A N 1
ATOM 559 C CA . LEU A 1 77 ? 27.403 11.985 -23.925 1.00 86.31 77 LEU A CA 1
ATOM 560 C C . LEU A 1 77 ? 27.767 11.356 -25.273 1.00 86.31 77 LEU A C 1
ATOM 562 O O . LEU A 1 77 ? 28.934 11.366 -25.654 1.00 86.31 77 LEU A O 1
ATOM 566 N N . ARG A 1 78 ? 26.780 10.842 -26.016 1.00 87.06 78 ARG A N 1
ATOM 567 C CA . ARG A 1 78 ? 27.000 10.286 -27.357 1.00 87.06 78 ARG A CA 1
ATOM 568 C C . ARG A 1 78 ? 27.531 11.337 -28.331 1.00 87.06 78 ARG A C 1
ATOM 570 O O . ARG A 1 78 ? 28.437 11.030 -29.093 1.00 87.06 78 ARG A O 1
ATOM 577 N N . TRP A 1 79 ? 26.990 12.554 -28.299 1.00 91.19 79 TRP A N 1
ATOM 578 C CA . TRP A 1 79 ? 27.491 13.652 -29.130 1.00 91.19 79 TRP A CA 1
ATOM 579 C C . TRP A 1 79 ? 28.916 14.057 -28.749 1.00 91.19 79 TRP A C 1
ATOM 581 O O . TRP A 1 79 ? 29.741 14.231 -29.639 1.00 91.19 79 TRP A O 1
ATOM 591 N N . VAL A 1 80 ? 29.223 14.137 -27.450 1.00 89.31 80 VAL A N 1
ATOM 592 C CA . VAL A 1 80 ? 30.587 14.403 -26.961 1.00 89.31 80 VAL A CA 1
ATOM 593 C C . VAL A 1 80 ? 31.562 13.299 -27.379 1.00 89.31 80 VAL A C 1
ATOM 595 O O . VAL A 1 80 ? 32.691 13.603 -27.725 1.00 89.31 80 VAL A O 1
ATOM 598 N N . ALA A 1 81 ? 31.137 12.034 -27.385 1.00 83.19 81 ALA A N 1
ATOM 599 C CA . ALA A 1 81 ? 31.982 10.905 -27.779 1.00 83.19 81 ALA A CA 1
ATOM 600 C C . ALA A 1 81 ? 32.235 10.800 -29.297 1.00 83.19 81 ALA A C 1
ATOM 602 O O . ALA A 1 81 ? 33.116 10.051 -29.711 1.00 83.19 81 ALA A O 1
ATOM 603 N N . CYS A 1 82 ? 31.440 11.482 -30.128 1.00 84.38 82 CYS A N 1
ATOM 604 C CA . CYS A 1 82 ? 31.635 11.542 -31.581 1.00 84.38 82 CYS A CA 1
ATOM 605 C C . CYS A 1 82 ? 32.469 12.754 -32.038 1.00 84.38 82 CYS A C 1
ATOM 607 O O . CYS A 1 82 ? 32.742 12.861 -33.235 1.00 84.38 82 CYS A O 1
ATOM 609 N N . LEU A 1 83 ? 32.828 13.653 -31.116 1.00 63.97 83 LEU A N 1
ATOM 610 C CA . LEU A 1 83 ? 33.787 14.748 -31.298 1.00 63.97 83 LEU A CA 1
ATOM 611 C C . LEU A 1 83 ? 35.194 14.285 -30.905 1.00 63.97 83 LEU A C 1
ATOM 613 O O . LEU A 1 83 ? 36.148 14.760 -31.559 1.00 63.97 83 LEU A O 1
#

Secondary structure (DSSP, 8-state):
----HHHHHHHHHHHHHHHHS--HHHHHHHHHHHHHHHHHHHHHHHHHHHHHHHHHHHHHHHHHHHHHHHHHHHHHHHHHHT-